Protein AF-A0A9W7ZMJ8-F1 (afdb_monomer)

Sequence (77 aa):
MSKATRTLGTFALAFAVWLAVLLNWVPFPFSATIKNDIWPVLPFEFLVGLGAYMLGSVGYGLLMFRDCPEAYHELLQ

Structure (mmCIF, N/CA/C/O backbone):
data_AF-A0A9W7ZMJ8-F1
#
_entry.id   AF-A0A9W7ZMJ8-F1
#
loop_
_atom_site.group_PDB
_atom_site.id
_atom_site.type_symbol
_atom_site.label_atom_id
_atom_si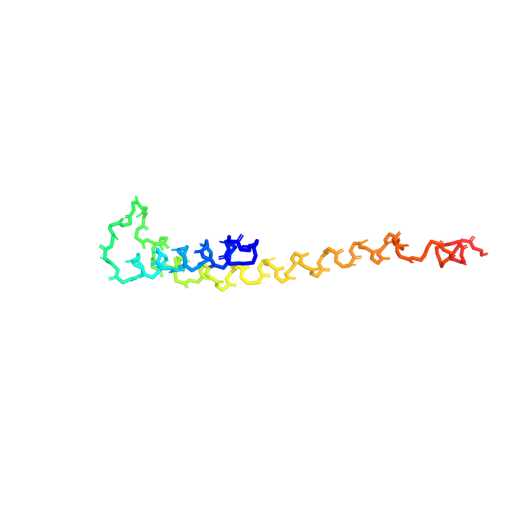te.label_alt_id
_atom_site.label_comp_id
_atom_site.label_asym_id
_atom_site.label_entity_id
_atom_site.label_seq_id
_atom_site.pdbx_PDB_ins_code
_atom_site.Cartn_x
_atom_site.Cartn_y
_atom_site.Cartn_z
_atom_site.occupancy
_atom_site.B_iso_or_equiv
_atom_site.auth_seq_id
_atom_site.auth_comp_id
_atom_site.auth_asym_id
_atom_site.auth_atom_id
_atom_site.pdbx_PDB_model_num
ATOM 1 N N . MET A 1 1 ? 17.414 15.872 8.454 1.00 60.69 1 MET A N 1
ATOM 2 C CA . MET A 1 1 ? 16.586 14.666 8.212 1.00 60.69 1 MET A CA 1
ATOM 3 C C . MET A 1 1 ? 16.827 14.196 6.785 1.00 60.69 1 MET A C 1
ATOM 5 O O . MET A 1 1 ? 16.682 15.008 5.879 1.00 60.69 1 MET A O 1
ATOM 9 N N . SER A 1 2 ? 17.245 12.945 6.570 1.00 90.12 2 SER A N 1
ATOM 10 C CA . SER A 1 2 ? 17.430 12.417 5.208 1.00 90.12 2 SER A CA 1
ATOM 11 C C . SER A 1 2 ? 16.073 12.241 4.509 1.00 90.12 2 SER A C 1
ATOM 13 O O . SER A 1 2 ? 15.050 12.063 5.178 1.00 90.12 2 SER A O 1
ATOM 15 N N . LYS A 1 3 ? 16.044 12.271 3.167 1.00 89.56 3 LYS A N 1
ATOM 16 C CA . LYS A 1 3 ? 14.812 12.001 2.401 1.00 89.56 3 LYS A CA 1
ATOM 17 C C . LYS A 1 3 ? 14.224 10.629 2.763 1.00 89.56 3 LYS A C 1
ATOM 19 O O . LYS A 1 3 ? 13.019 10.525 2.941 1.00 89.56 3 LYS A O 1
ATOM 24 N N . ALA A 1 4 ? 15.079 9.625 2.968 1.00 89.56 4 ALA A N 1
ATOM 25 C CA . ALA A 1 4 ? 14.675 8.278 3.364 1.00 89.56 4 ALA A CA 1
ATOM 26 C C . ALA A 1 4 ? 13.978 8.255 4.733 1.00 89.56 4 ALA A C 1
ATOM 28 O O . ALA A 1 4 ? 12.902 7.680 4.863 1.00 89.56 4 ALA A O 1
ATOM 29 N N . THR A 1 5 ? 14.539 8.941 5.735 1.00 90.69 5 THR A N 1
ATOM 30 C CA . THR A 1 5 ? 13.947 9.018 7.082 1.00 90.69 5 THR A CA 1
ATOM 31 C C . THR A 1 5 ? 12.582 9.700 7.057 1.00 90.69 5 THR A C 1
ATOM 33 O O . THR A 1 5 ? 11.665 9.258 7.742 1.00 90.69 5 THR A O 1
ATOM 36 N N . ARG A 1 6 ? 12.421 10.753 6.244 1.00 91.69 6 ARG A N 1
ATOM 37 C CA . ARG A 1 6 ? 11.130 11.433 6.080 1.00 91.69 6 ARG A CA 1
ATOM 38 C C . ARG A 1 6 ? 10.091 10.503 5.456 1.00 91.69 6 ARG A C 1
ATOM 40 O O . ARG A 1 6 ? 8.993 10.402 5.988 1.00 91.69 6 ARG A O 1
ATOM 47 N N . THR A 1 7 ? 10.442 9.816 4.371 1.00 92.19 7 THR A N 1
ATOM 48 C CA . THR A 1 7 ? 9.532 8.881 3.699 1.00 92.19 7 THR A CA 1
ATOM 49 C C . THR A 1 7 ? 9.132 7.739 4.629 1.00 92.19 7 THR A C 1
ATOM 51 O O . THR A 1 7 ? 7.946 7.459 4.776 1.00 92.19 7 THR A O 1
ATOM 54 N N . LEU A 1 8 ? 10.102 7.133 5.320 1.00 94.12 8 LEU A N 1
ATOM 55 C CA . LEU A 1 8 ? 9.841 6.074 6.291 1.00 94.12 8 LEU A CA 1
ATOM 56 C C . LEU A 1 8 ? 8.939 6.564 7.431 1.00 94.12 8 LEU A C 1
ATOM 58 O O . LEU A 1 8 ? 7.992 5.877 7.795 1.00 94.12 8 LEU A O 1
ATOM 62 N N . GLY A 1 9 ? 9.194 7.766 7.953 1.00 95.25 9 GLY A N 1
ATOM 63 C CA . GLY A 1 9 ? 8.364 8.382 8.986 1.00 95.25 9 GLY A CA 1
ATOM 64 C C . GLY A 1 9 ? 6.918 8.593 8.531 1.00 95.25 9 GLY A C 1
ATOM 65 O O . GLY A 1 9 ? 5.993 8.296 9.282 1.00 95.25 9 GLY A O 1
ATOM 66 N N . THR A 1 10 ? 6.703 9.037 7.289 1.00 94.06 10 THR A N 1
ATOM 67 C CA . THR A 1 10 ? 5.355 9.173 6.715 1.00 94.06 10 THR A CA 1
ATOM 68 C C . THR A 1 10 ? 4.647 7.823 6.589 1.00 94.06 10 THR A C 1
ATOM 70 O O . THR A 1 10 ? 3.487 7.717 6.983 1.00 94.06 10 THR A O 1
ATOM 73 N N . PHE A 1 11 ? 5.331 6.783 6.102 1.00 93.50 11 PHE A N 1
ATOM 74 C CA . PHE A 1 11 ? 4.751 5.437 6.025 1.00 93.50 11 PHE A CA 1
ATOM 75 C C . PHE A 1 11 ? 4.435 4.861 7.406 1.00 93.50 11 PHE A C 1
ATOM 77 O O . PHE A 1 11 ? 3.353 4.313 7.603 1.00 93.50 11 PHE A O 1
ATOM 84 N N . ALA A 1 12 ? 5.337 5.028 8.373 1.00 94.88 12 ALA A N 1
ATOM 85 C CA . ALA A 1 12 ? 5.125 4.580 9.744 1.00 94.88 12 ALA A CA 1
ATOM 86 C C . ALA A 1 12 ? 3.914 5.275 10.384 1.00 94.88 12 ALA A C 1
ATOM 88 O O . ALA A 1 12 ? 3.107 4.621 11.042 1.00 94.88 12 ALA A O 1
ATOM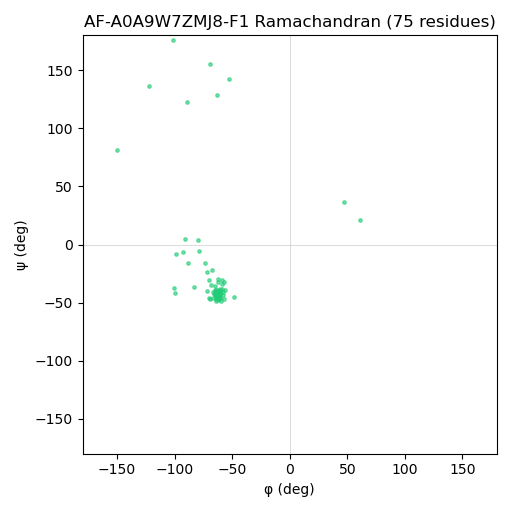 89 N N . LEU A 1 13 ? 3.743 6.580 10.143 1.00 95.50 13 LEU A N 1
ATOM 90 C CA . LEU A 1 13 ? 2.579 7.325 10.617 1.00 95.50 13 LEU A CA 1
ATOM 91 C C . LEU A 1 13 ? 1.281 6.815 9.976 1.00 95.50 13 LEU A C 1
ATOM 93 O O . LEU A 1 13 ? 0.308 6.568 10.686 1.00 95.50 13 LEU A O 1
ATOM 97 N N . ALA A 1 14 ? 1.265 6.619 8.656 1.00 93.81 14 ALA A N 1
ATOM 98 C CA . ALA A 1 14 ? 0.099 6.080 7.956 1.00 93.81 14 ALA A CA 1
ATOM 99 C C . ALA A 1 14 ? -0.270 4.674 8.463 1.00 93.81 14 ALA A C 1
ATOM 101 O O . ALA A 1 14 ? -1.444 4.386 8.699 1.00 93.81 14 ALA A O 1
ATOM 102 N N . PHE A 1 15 ? 0.732 3.825 8.703 1.00 93.62 15 PHE A N 1
ATOM 103 C CA . PHE A 1 15 ? 0.541 2.485 9.253 1.00 93.62 15 PHE A CA 1
ATOM 104 C C . PHE A 1 15 ? -0.010 2.514 10.687 1.00 93.62 15 PHE A C 1
ATOM 106 O O . PHE A 1 15 ? -0.924 1.758 11.015 1.00 93.62 15 PHE A O 1
ATOM 113 N N . ALA A 1 16 ? 0.481 3.429 11.527 1.00 94.50 16 ALA A N 1
ATOM 114 C CA . ALA A 1 16 ? -0.034 3.622 12.880 1.00 94.50 16 ALA A CA 1
ATOM 115 C C . ALA A 1 16 ? -1.505 4.076 12.881 1.00 94.50 16 ALA A C 1
ATOM 117 O O . ALA A 1 16 ? -2.302 3.571 13.671 1.00 94.50 16 ALA A O 1
ATOM 118 N N . VAL A 1 17 ? -1.888 4.981 11.973 1.00 92.44 17 VAL A N 1
ATOM 119 C CA . VAL A 1 17 ? -3.291 5.406 11.807 1.00 92.44 17 VAL A CA 1
ATOM 120 C C . VAL A 1 17 ? -4.166 4.237 11.355 1.00 92.44 17 VAL A C 1
ATOM 122 O O . VAL A 1 17 ? -5.248 4.033 11.906 1.00 92.44 17 VAL A O 1
ATOM 125 N N . TRP A 1 18 ? -3.692 3.440 10.395 1.00 91.50 18 TRP A N 1
ATOM 126 C CA . TRP A 1 18 ? -4.399 2.243 9.944 1.00 91.50 18 TRP A CA 1
ATOM 127 C C . TRP A 1 18 ? -4.664 1.258 11.092 1.00 91.50 18 TRP A C 1
ATOM 129 O O . TRP A 1 18 ? -5.810 0.835 11.279 1.00 91.50 18 TRP A O 1
ATOM 139 N N . LEU A 1 19 ? -3.644 0.978 11.912 1.00 92.75 19 LEU A N 1
ATOM 140 C CA . LEU A 1 19 ? -3.761 0.138 13.108 1.00 92.75 19 LEU A CA 1
ATOM 141 C C . LEU A 1 19 ? -4.731 0.718 14.143 1.00 92.75 19 LEU A C 1
ATOM 143 O O . LEU A 1 19 ? -5.554 -0.016 14.684 1.00 92.75 19 LEU A O 1
ATOM 147 N N . ALA A 1 20 ? -4.674 2.024 14.408 1.00 92.69 20 ALA A N 1
ATOM 148 C CA . ALA A 1 20 ? -5.558 2.668 15.379 1.00 92.69 20 ALA A CA 1
ATOM 149 C C . ALA A 1 20 ? -7.043 2.530 14.991 1.00 92.69 20 ALA A C 1
ATOM 151 O O . ALA A 1 20 ? -7.898 2.294 15.848 1.00 92.69 20 ALA A O 1
ATOM 152 N N . VAL A 1 21 ? -7.357 2.625 13.696 1.00 90.31 21 VAL A N 1
ATOM 153 C CA . VAL A 1 21 ? -8.718 2.404 13.183 1.00 90.31 21 VAL A CA 1
ATOM 154 C C . VAL A 1 21 ? -9.100 0.921 13.232 1.00 90.31 21 VAL A C 1
ATOM 156 O O . VAL A 1 21 ? -10.230 0.602 13.614 1.00 90.31 21 VAL A O 1
ATOM 159 N N . LEU A 1 22 ? -8.165 0.019 12.909 1.00 89.62 22 LEU A N 1
ATOM 160 C CA . LEU A 1 22 ? -8.372 -1.433 12.964 1.00 89.62 22 LEU A CA 1
ATOM 161 C C . LEU A 1 22 ? -8.699 -1.906 14.392 1.00 89.62 22 LEU A C 1
ATOM 163 O O . LEU A 1 22 ? -9.602 -2.715 14.588 1.00 89.62 22 LEU A O 1
ATOM 167 N N . LEU A 1 23 ? -8.019 -1.346 15.396 1.00 90.56 23 LEU A N 1
ATOM 168 C CA . LEU A 1 23 ? -8.233 -1.638 16.819 1.00 90.56 23 LEU A CA 1
ATOM 169 C C . LEU A 1 23 ? -9.438 -0.903 17.431 1.00 90.56 23 LEU A C 1
ATOM 171 O O . LEU A 1 23 ? -9.679 -1.026 18.629 1.00 90.56 23 LEU A O 1
ATOM 175 N N . ASN A 1 24 ? -10.212 -0.157 16.634 1.00 86.56 24 ASN A N 1
ATOM 176 C CA . ASN A 1 24 ? -11.345 0.659 17.089 1.00 86.56 24 ASN A CA 1
ATOM 177 C C . ASN A 1 24 ? -10.977 1.773 18.092 1.00 86.56 24 ASN A C 1
ATOM 179 O O . ASN A 1 24 ? -11.852 2.266 18.799 1.00 86.56 24 ASN A O 1
ATOM 183 N N . TRP A 1 25 ? -9.714 2.209 18.148 1.00 88.19 25 TRP A N 1
ATOM 184 C CA . TRP A 1 25 ? -9.292 3.311 19.029 1.00 88.19 25 TRP A CA 1
ATOM 185 C C . TRP A 1 25 ? -9.801 4.671 18.546 1.00 88.19 25 TRP A C 1
ATOM 187 O O . TRP A 1 25 ? -9.933 5.605 19.332 1.00 88.19 25 TRP A O 1
ATOM 197 N N . VAL A 1 26 ? -10.089 4.778 17.248 1.00 86.31 26 VAL A N 1
ATOM 198 C CA . VAL A 1 26 ? -10.607 5.986 16.602 1.00 86.31 26 VAL A CA 1
ATOM 199 C C . VAL A 1 26 ? -11.940 5.656 15.920 1.00 86.31 26 VAL A C 1
ATOM 201 O O . VAL A 1 26 ? -12.044 4.612 15.262 1.00 86.31 26 VAL A O 1
ATOM 204 N N . PRO A 1 27 ? -12.971 6.516 16.046 1.00 81.00 27 PRO A N 1
ATOM 205 C CA . PRO A 1 27 ? -14.225 6.338 15.327 1.00 81.00 27 PRO A CA 1
ATOM 206 C C . PRO A 1 27 ? -13.987 6.425 13.817 1.00 81.00 27 PRO A C 1
ATOM 208 O O . PRO A 1 27 ? -13.373 7.364 13.315 1.00 81.00 27 PRO A O 1
ATOM 211 N N . PHE A 1 28 ? -14.483 5.427 13.089 1.00 81.38 28 PHE A N 1
ATOM 212 C CA . PHE A 1 28 ? -14.406 5.401 11.634 1.00 81.38 28 PHE A CA 1
ATOM 213 C C . PHE A 1 28 ? -15.649 6.092 11.056 1.00 81.38 28 PHE A C 1
ATOM 215 O O . PHE A 1 28 ? -16.756 5.663 11.379 1.00 81.38 28 PHE A O 1
ATOM 222 N N . PRO A 1 29 ? -15.505 7.143 10.229 1.00 80.88 29 PRO A N 1
ATOM 223 C CA . PRO A 1 29 ? -16.640 7.955 9.782 1.00 80.88 29 PRO A CA 1
ATOM 224 C C . PRO A 1 29 ? -17.464 7.323 8.645 1.00 80.88 29 PRO A C 1
ATOM 226 O O . PRO A 1 29 ? -18.478 7.890 8.250 1.00 80.88 29 PRO A O 1
ATOM 229 N N . PHE A 1 30 ? -17.043 6.179 8.094 1.00 81.44 30 PHE A N 1
ATOM 230 C CA . PHE A 1 30 ? -17.721 5.513 6.975 1.00 81.44 30 PHE A CA 1
ATOM 231 C C . PHE A 1 30 ? -18.585 4.321 7.425 1.00 81.44 30 PHE A C 1
ATOM 233 O O . PHE A 1 30 ? -18.592 3.935 8.592 1.00 81.44 30 PHE A O 1
ATOM 240 N N . SER A 1 31 ? -19.295 3.714 6.465 1.00 85.31 31 SER A N 1
ATOM 241 C CA . SER A 1 31 ? -20.120 2.516 6.672 1.00 85.31 31 SER A CA 1
ATOM 242 C C . SER A 1 31 ? -19.344 1.368 7.334 1.00 85.31 31 SER A C 1
ATOM 244 O O . SER A 1 31 ? -18.181 1.111 7.004 1.00 85.31 31 SER A O 1
ATOM 246 N N . ALA A 1 32 ? -20.022 0.627 8.216 1.00 82.06 32 ALA A N 1
ATOM 247 C CA . ALA A 1 32 ? -19.476 -0.546 8.896 1.00 82.06 32 ALA A CA 1
ATOM 248 C C . ALA A 1 32 ? -18.977 -1.624 7.917 1.00 82.06 32 ALA A C 1
ATOM 250 O O . ALA A 1 32 ? -17.976 -2.278 8.195 1.00 82.06 32 ALA A O 1
ATOM 251 N N . THR A 1 33 ? -19.613 -1.758 6.747 1.00 84.50 33 THR A N 1
ATOM 252 C CA . THR A 1 33 ? -19.188 -2.692 5.690 1.00 84.50 33 THR A CA 1
ATOM 253 C C . THR A 1 33 ? -17.775 -2.378 5.198 1.00 84.50 33 THR A C 1
ATOM 255 O O . THR A 1 33 ? -16.924 -3.254 5.129 1.00 84.50 33 THR A O 1
ATOM 258 N N . ILE A 1 34 ? -17.477 -1.099 4.941 1.00 86.12 34 ILE A N 1
ATOM 259 C CA . ILE A 1 34 ? -16.149 -0.673 4.470 1.00 86.12 34 ILE A CA 1
ATOM 260 C C . ILE A 1 34 ? -15.098 -0.937 5.552 1.00 86.12 34 ILE A C 1
ATOM 262 O O . ILE A 1 34 ? -13.986 -1.372 5.260 1.00 86.12 34 ILE A O 1
ATOM 266 N N . LYS A 1 35 ? -15.453 -0.699 6.815 1.00 85.44 35 LYS A N 1
ATOM 267 C CA . LYS A 1 35 ? -14.546 -0.923 7.939 1.00 85.44 35 LYS A CA 1
ATOM 268 C C . LYS A 1 35 ? -14.193 -2.397 8.127 1.00 85.44 35 LYS A C 1
ATOM 270 O O . LYS A 1 35 ? -13.043 -2.702 8.411 1.00 85.44 35 LYS A O 1
ATOM 275 N N . ASN A 1 36 ? -15.171 -3.288 8.016 1.00 87.88 36 ASN A N 1
ATOM 276 C CA . ASN A 1 36 ? -14.967 -4.701 8.322 1.00 87.88 36 ASN A CA 1
ATOM 277 C C . ASN A 1 36 ? -14.350 -5.460 7.146 1.00 87.88 36 ASN A C 1
ATOM 279 O O . ASN A 1 36 ? -13.492 -6.309 7.370 1.00 87.88 36 ASN A O 1
ATOM 283 N N . ASP A 1 37 ? -14.727 -5.107 5.915 1.00 89.50 37 ASP A N 1
ATOM 284 C CA . ASP A 1 37 ? -14.352 -5.897 4.741 1.00 89.50 37 ASP A CA 1
ATOM 285 C C . ASP A 1 37 ? -13.167 -5.285 3.980 1.00 89.50 37 ASP A C 1
ATOM 287 O O . ASP A 1 37 ? -12.302 -6.009 3.496 1.00 89.50 37 ASP A O 1
ATOM 291 N N . ILE A 1 38 ? -13.089 -3.950 3.890 1.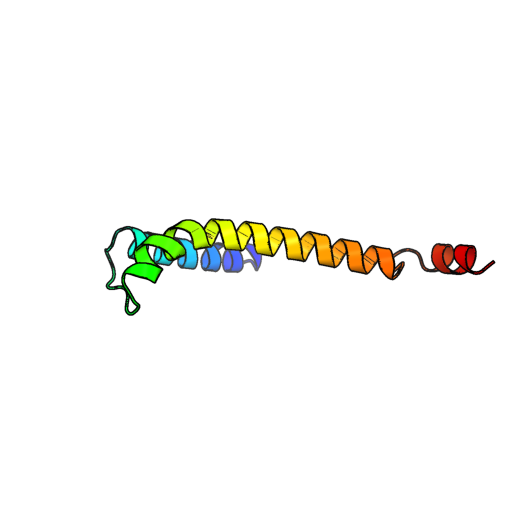00 89.69 38 ILE A N 1
ATOM 292 C CA . ILE A 1 38 ? -12.106 -3.252 3.037 1.00 89.69 38 ILE A CA 1
ATOM 293 C C . ILE A 1 38 ? -10.905 -2.752 3.847 1.00 89.69 38 ILE A C 1
ATOM 295 O O . ILE A 1 38 ? -9.757 -2.869 3.415 1.00 89.69 38 ILE A O 1
ATOM 299 N N . TRP A 1 39 ? -11.137 -2.194 5.037 1.00 91.00 39 TRP A N 1
ATOM 300 C CA . TRP A 1 39 ? -10.060 -1.626 5.854 1.00 91.00 39 TRP A CA 1
ATOM 301 C C . TRP A 1 39 ? -8.943 -2.620 6.218 1.00 91.00 39 TRP A C 1
ATOM 303 O O . TRP A 1 39 ? -7.776 -2.228 6.149 1.00 91.00 39 TRP A O 1
ATOM 313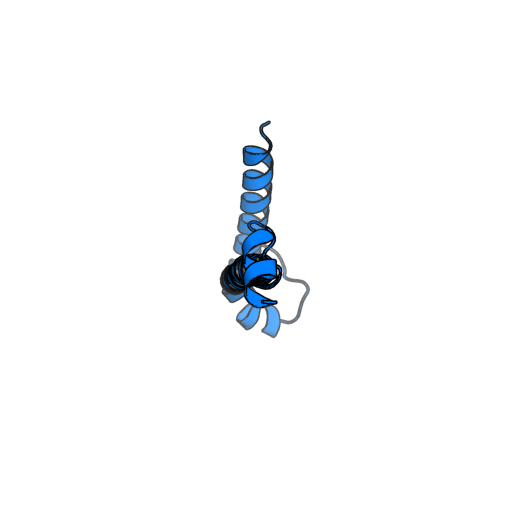 N N . PRO A 1 40 ? -9.226 -3.889 6.577 1.00 91.19 40 PRO A N 1
ATOM 314 C CA . PRO A 1 40 ? -8.175 -4.830 6.961 1.00 91.19 40 PRO A CA 1
ATOM 315 C C . PRO A 1 40 ? -7.296 -5.265 5.783 1.00 91.19 40 PRO A C 1
ATOM 317 O O . PRO A 1 40 ? -6.111 -5.528 5.976 1.00 91.19 40 PRO A O 1
ATOM 320 N N . VAL A 1 41 ? -7.853 -5.317 4.568 1.00 93.75 41 VAL A N 1
ATOM 321 C CA . VAL A 1 41 ? -7.147 -5.779 3.357 1.00 93.75 41 VAL A CA 1
ATOM 322 C C . VAL A 1 41 ? -6.395 -4.660 2.630 1.00 93.75 41 VAL A C 1
ATOM 324 O O . VAL A 1 41 ? -5.494 -4.933 1.841 1.00 93.75 41 VAL A O 1
ATOM 327 N N . LEU A 1 42 ? -6.697 -3.396 2.943 1.00 91.38 42 LEU A N 1
ATOM 328 C CA . LEU A 1 42 ? -6.118 -2.201 2.317 1.00 91.38 42 LEU A CA 1
ATOM 329 C C . LEU A 1 42 ? -4.578 -2.204 2.201 1.00 91.38 42 LEU A C 1
ATOM 331 O O . LEU A 1 42 ? -4.072 -1.865 1.131 1.00 91.38 42 LEU A O 1
ATOM 335 N N . PRO A 1 43 ? -3.800 -2.587 3.237 1.00 91.75 43 PRO A N 1
ATOM 336 C CA . PRO A 1 43 ? -2.341 -2.631 3.119 1.00 91.75 43 PRO A CA 1
ATOM 337 C C . PRO A 1 43 ? -1.853 -3.666 2.105 1.00 91.75 43 PRO A C 1
ATOM 339 O O . PRO A 1 43 ? -0.866 -3.430 1.411 1.00 91.75 43 PRO A O 1
ATOM 342 N N . PHE A 1 44 ? -2.541 -4.804 2.009 1.00 93.19 44 PHE A N 1
ATOM 343 C CA . PHE A 1 44 ? -2.207 -5.841 1.041 1.00 93.19 44 PHE A CA 1
ATOM 344 C C . PHE A 1 44 ? -2.542 -5.384 -0.380 1.00 93.19 44 PHE A C 1
ATOM 346 O O . PHE A 1 44 ? -1.687 -5.460 -1.259 1.00 93.19 44 PHE A O 1
ATOM 353 N N . GLU A 1 45 ? -3.724 -4.803 -0.583 1.00 92.94 45 GLU A N 1
ATOM 354 C CA . GLU A 1 45 ? -4.121 -4.218 -1.871 1.00 92.94 45 GLU A CA 1
ATOM 355 C C . GLU A 1 45 ? -3.153 -3.115 -2.324 1.00 92.94 45 GLU A C 1
ATOM 357 O O . GLU A 1 45 ? -2.786 -3.037 -3.496 1.00 92.94 45 GLU A O 1
ATOM 362 N N . PHE A 1 46 ? -2.655 -2.298 -1.390 1.00 93.75 46 PHE A N 1
ATOM 363 C CA . PHE A 1 46 ? -1.626 -1.304 -1.689 1.00 93.75 46 PHE A CA 1
ATOM 364 C C . PHE A 1 46 ? -0.320 -1.945 -2.182 1.00 93.75 46 PHE A C 1
ATOM 366 O O . PHE A 1 46 ? 0.269 -1.459 -3.148 1.00 93.75 46 PHE A O 1
ATOM 373 N N . LEU A 1 47 ? 0.131 -3.040 -1.561 1.00 94.25 47 LEU A N 1
ATOM 374 C CA . LEU A 1 47 ? 1.324 -3.771 -2.004 1.00 94.25 47 LEU A CA 1
ATOM 375 C C . LEU A 1 47 ? 1.131 -4.397 -3.388 1.00 94.25 47 LEU A C 1
ATOM 377 O O . LEU A 1 47 ? 2.027 -4.299 -4.228 1.00 94.25 47 LEU A O 1
ATOM 381 N N . VAL A 1 48 ? -0.033 -4.998 -3.640 1.00 96.38 48 VAL A N 1
ATOM 382 C CA . VAL A 1 48 ? -0.381 -5.573 -4.947 1.00 96.38 48 VAL A CA 1
ATOM 383 C C . VAL A 1 48 ? -0.405 -4.483 -6.019 1.00 96.38 48 VAL A C 1
ATOM 385 O O . VAL A 1 48 ? 0.243 -4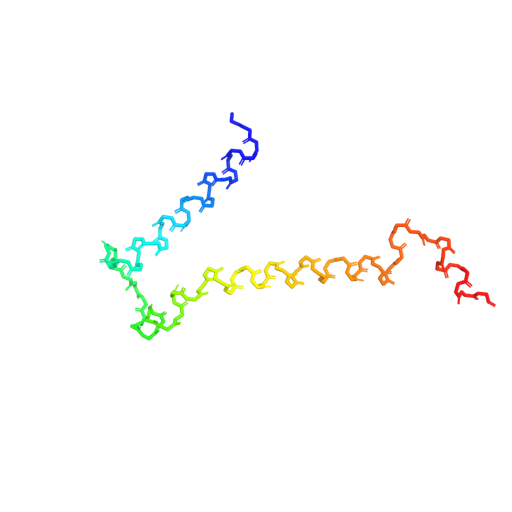.631 -7.057 1.00 96.38 48 VAL A O 1
ATOM 388 N N . GLY A 1 49 ? -1.071 -3.356 -5.755 1.00 96.06 49 GLY A N 1
ATOM 389 C CA . GLY A 1 49 ? -1.127 -2.215 -6.669 1.00 96.06 49 GLY A CA 1
ATOM 390 C C . GLY A 1 49 ? 0.248 -1.598 -6.938 1.00 96.06 49 GLY A C 1
ATOM 391 O O . GLY A 1 49 ? 0.580 -1.305 -8.087 1.00 96.06 49 GLY A O 1
ATOM 392 N N . LEU A 1 50 ? 1.087 -1.467 -5.906 1.00 95.69 50 LEU A N 1
ATOM 393 C CA . LEU A 1 50 ? 2.468 -1.008 -6.053 1.00 95.69 50 LEU A CA 1
ATOM 394 C C . LEU A 1 50 ? 3.286 -1.981 -6.914 1.00 95.69 50 LEU A C 1
ATOM 396 O O . LEU A 1 50 ? 4.018 -1.545 -7.801 1.00 95.69 50 LEU A O 1
ATOM 400 N N . GLY A 1 51 ? 3.137 -3.289 -6.694 1.00 95.50 51 GLY A N 1
ATOM 401 C CA . GLY A 1 51 ? 3.776 -4.332 -7.497 1.00 95.50 51 GLY A CA 1
ATOM 402 C C . GLY A 1 51 ? 3.371 -4.264 -8.968 1.00 95.50 51 GLY A C 1
ATOM 403 O O . GLY A 1 51 ? 4.235 -4.231 -9.845 1.00 95.50 51 GLY A O 1
ATOM 404 N N . ALA A 1 52 ? 2.069 -4.162 -9.235 1.00 96.69 52 ALA A N 1
ATOM 405 C CA . ALA A 1 52 ? 1.534 -4.014 -10.584 1.00 96.69 52 ALA A CA 1
ATOM 406 C C . ALA A 1 52 ? 2.049 -2.739 -11.268 1.00 96.69 52 ALA A C 1
ATOM 408 O O . ALA A 1 52 ? 2.444 -2.784 -12.432 1.00 96.69 52 ALA A O 1
ATOM 409 N N . TYR A 1 53 ? 2.115 -1.618 -10.544 1.00 96.06 53 TYR A N 1
ATOM 410 C CA . TYR A 1 53 ? 2.669 -0.368 -11.061 1.00 96.06 53 TYR A CA 1
ATOM 411 C C . TYR A 1 53 ? 4.159 -0.491 -11.407 1.00 96.06 53 TYR A C 1
ATOM 413 O O . TYR A 1 53 ? 4.575 -0.075 -12.489 1.00 96.06 53 TYR A O 1
ATOM 421 N N . MET A 1 54 ? 4.963 -1.092 -10.523 1.00 95.25 54 MET A N 1
ATOM 422 C CA . MET A 1 54 ? 6.390 -1.317 -10.778 1.00 95.25 54 MET A CA 1
ATOM 423 C C . MET A 1 54 ? 6.598 -2.205 -12.008 1.00 95.25 54 MET A C 1
ATOM 425 O O . MET A 1 54 ? 7.387 -1.856 -12.886 1.00 95.25 54 MET A O 1
ATOM 429 N N . LEU A 1 55 ? 5.852 -3.309 -12.108 1.00 95.31 55 LEU A N 1
ATOM 430 C CA . LEU A 1 55 ? 5.934 -4.217 -13.249 1.00 95.31 55 LEU A CA 1
ATOM 431 C C . LEU A 1 55 ? 5.491 -3.532 -14.548 1.00 95.31 55 LEU A C 1
ATOM 433 O O . LEU A 1 55 ? 6.180 -3.633 -15.560 1.00 95.31 55 LEU A O 1
ATOM 437 N N . GLY A 1 56 ? 4.382 -2.791 -14.512 1.00 94.88 56 GLY A N 1
ATOM 438 C CA . GLY A 1 56 ? 3.878 -2.036 -15.657 1.00 94.88 56 GLY A CA 1
ATOM 439 C C . GLY A 1 56 ? 4.860 -0.963 -16.128 1.00 94.88 56 GLY A C 1
ATOM 440 O O . GLY A 1 56 ? 5.090 -0.828 -17.327 1.00 94.88 56 GLY A O 1
ATOM 441 N N . SER A 1 57 ? 5.507 -0.251 -15.202 1.00 92.94 57 SER A N 1
ATOM 442 C CA . SER A 1 57 ? 6.529 0.747 -15.538 1.00 92.94 57 SER A CA 1
ATOM 443 C C . SER A 1 57 ? 7.750 0.124 -16.216 1.00 92.94 57 SER A C 1
ATOM 445 O O . SER A 1 57 ? 8.301 0.728 -17.137 1.00 92.94 57 SER A O 1
ATOM 447 N N . VAL A 1 58 ? 8.187 -1.055 -15.767 1.00 92.81 58 VAL A N 1
ATOM 448 C CA . VAL A 1 58 ? 9.303 -1.781 -16.391 1.00 92.81 58 VAL A CA 1
ATOM 449 C C . VAL A 1 58 ? 8.891 -2.307 -17.764 1.00 92.81 58 VAL A C 1
ATOM 451 O O . VAL A 1 58 ? 9.601 -2.082 -18.741 1.00 92.81 58 VAL A O 1
ATOM 454 N N . GLY A 1 59 ? 7.716 -2.936 -17.862 1.00 92.19 59 GLY A N 1
ATOM 455 C CA . GLY A 1 59 ? 7.175 -3.441 -19.123 1.00 92.19 59 GLY A CA 1
ATOM 456 C C . GLY A 1 59 ? 7.020 -2.341 -20.172 1.00 92.19 59 GLY A C 1
ATOM 457 O O . GLY A 1 59 ? 7.435 -2.516 -21.312 1.00 92.19 59 GLY A O 1
ATOM 458 N N . TYR A 1 60 ? 6.516 -1.171 -19.780 1.00 91.62 60 TYR A N 1
ATOM 459 C CA . TYR A 1 60 ? 6.427 -0.012 -20.667 1.00 91.62 60 TYR A CA 1
ATOM 460 C C . TYR A 1 60 ? 7.807 0.474 -21.140 1.00 91.62 60 TYR A C 1
ATOM 462 O O . TYR A 1 60 ? 7.983 0.786 -22.316 1.00 91.62 60 TYR A O 1
ATOM 470 N N . GLY A 1 61 ? 8.805 0.500 -20.251 1.00 89.38 61 GLY A N 1
ATOM 471 C CA . GLY A 1 61 ? 10.183 0.841 -20.617 1.00 89.38 61 GLY A CA 1
ATOM 472 C C . GLY A 1 61 ? 10.785 -0.119 -21.648 1.00 89.38 61 GLY A C 1
ATOM 473 O O . GLY A 1 61 ? 11.442 0.334 -22.587 1.00 89.38 61 GLY A O 1
ATOM 474 N N . LEU A 1 62 ? 10.506 -1.418 -21.504 1.00 88.69 62 LEU A N 1
ATOM 475 C CA . LEU A 1 62 ? 10.925 -2.457 -22.448 1.00 88.69 62 LEU A CA 1
ATOM 476 C C . LEU A 1 62 ? 10.232 -2.312 -23.807 1.00 88.69 62 LEU A C 1
ATOM 478 O O . LEU A 1 62 ? 10.906 -2.352 -24.830 1.00 88.69 62 LEU A O 1
ATOM 482 N N . LEU A 1 63 ? 8.913 -2.094 -23.824 1.00 87.00 63 LEU A N 1
ATOM 483 C CA . LEU A 1 63 ? 8.145 -1.920 -25.066 1.00 87.00 63 LEU A CA 1
ATOM 48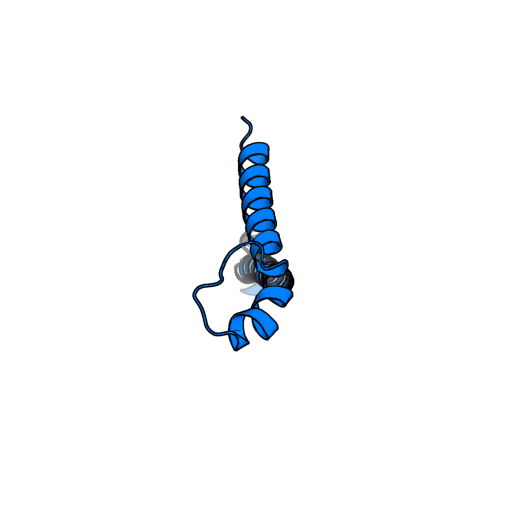4 C C . LEU A 1 63 ? 8.642 -0.738 -25.905 1.00 87.00 63 LEU A C 1
ATOM 486 O O . LEU A 1 63 ? 8.613 -0.792 -27.129 1.00 87.00 63 LEU A O 1
ATOM 490 N N . MET A 1 64 ? 9.103 0.322 -25.244 1.00 86.94 64 MET A N 1
ATOM 491 C CA . MET A 1 64 ? 9.614 1.522 -25.905 1.00 86.94 64 MET A CA 1
ATOM 492 C C . MET A 1 64 ? 11.123 1.471 -26.175 1.00 86.94 64 MET A C 1
ATOM 494 O O . MET A 1 64 ? 11.677 2.484 -26.598 1.00 86.94 64 MET A O 1
ATOM 498 N N . PHE A 1 65 ? 11.797 0.345 -25.895 1.00 84.38 65 PHE A N 1
ATOM 499 C CA . PHE A 1 65 ? 13.254 0.195 -26.021 1.00 84.38 65 PHE A CA 1
ATOM 500 C C . PHE A 1 65 ? 14.038 1.357 -25.386 1.00 84.38 65 PHE A C 1
ATOM 502 O O . PHE A 1 65 ? 15.065 1.792 -25.907 1.00 84.38 65 PHE A O 1
ATOM 509 N N . ARG A 1 66 ? 13.554 1.888 -24.250 1.00 78.81 66 ARG A N 1
ATOM 510 C CA . ARG A 1 66 ? 14.037 3.168 -23.695 1.00 78.81 66 ARG A CA 1
ATOM 511 C C . ARG A 1 66 ? 15.538 3.172 -23.396 1.00 78.81 66 ARG A C 1
ATOM 513 O O . ARG A 1 66 ? 16.176 4.215 -23.490 1.00 78.81 66 ARG A O 1
ATOM 520 N N . ASP A 1 67 ? 16.071 2.005 -23.050 1.00 82.62 67 ASP A N 1
ATOM 521 C CA . ASP A 1 67 ? 17.465 1.829 -22.649 1.00 82.62 67 ASP A CA 1
ATOM 522 C C . ASP A 1 67 ? 18.363 1.309 -23.799 1.00 82.62 67 ASP A C 1
ATOM 524 O O . ASP A 1 67 ? 19.581 1.284 -23.644 1.00 82.62 67 ASP A O 1
ATOM 528 N N . CYS A 1 68 ? 17.800 0.916 -24.955 1.00 81.69 68 CYS A N 1
ATOM 529 C CA . CYS A 1 68 ? 18.555 0.446 -26.128 1.00 81.69 68 CYS A CA 1
ATOM 530 C C . CYS A 1 68 ? 17.813 0.759 -27.448 1.00 81.69 68 CYS A C 1
ATOM 532 O O . CYS A 1 68 ? 17.148 -0.111 -28.014 1.00 81.69 68 CYS A O 1
ATOM 534 N N . PRO A 1 69 ? 17.918 1.996 -27.963 1.00 79.25 69 PRO A N 1
ATOM 535 C CA . PRO A 1 69 ? 17.251 2.395 -29.206 1.00 79.25 69 PRO A CA 1
ATOM 536 C C . PRO A 1 69 ? 17.809 1.689 -30.456 1.00 79.25 69 PRO A C 1
ATOM 538 O O . PRO A 1 69 ? 17.114 1.578 -31.459 1.00 79.25 69 PRO A O 1
ATOM 541 N N . GLU A 1 70 ? 19.038 1.175 -30.407 1.00 78.50 70 GLU A N 1
ATOM 542 C CA . GLU A 1 70 ? 19.667 0.429 -31.508 1.00 78.50 70 GLU A CA 1
ATOM 543 C C . GLU A 1 70 ? 18.923 -0.884 -31.804 1.00 78.50 70 GLU A C 1
ATOM 545 O O . GLU A 1 70 ? 18.631 -1.170 -32.963 1.00 78.50 70 GLU A O 1
ATOM 550 N N . ALA A 1 71 ? 18.496 -1.613 -30.765 1.00 79.69 71 ALA A N 1
ATOM 551 C CA . ALA A 1 71 ? 17.707 -2.839 -30.908 1.00 79.69 71 ALA A CA 1
ATOM 552 C C . ALA A 1 71 ? 16.341 -2.594 -31.573 1.00 79.69 71 ALA A C 1
ATOM 554 O O . ALA A 1 71 ? 15.821 -3.460 -32.270 1.00 79.69 71 ALA A O 1
ATOM 555 N N . TYR A 1 72 ? 15.760 -1.401 -31.404 1.00 80.38 72 TYR A N 1
ATOM 556 C CA . TYR A 1 72 ? 14.551 -1.024 -32.136 1.00 80.38 72 TYR A CA 1
ATOM 557 C C . TYR A 1 72 ? 14.820 -0.884 -33.641 1.00 80.38 72 TYR A C 1
ATOM 559 O O . TYR A 1 72 ? 14.012 -1.326 -34.455 1.00 80.38 72 TYR A O 1
ATOM 567 N N . HIS A 1 73 ? 15.958 -0.299 -34.023 1.00 81.25 73 HIS A N 1
ATOM 568 C CA . HIS A 1 73 ? 16.333 -0.156 -35.430 1.00 81.25 73 HIS A CA 1
ATOM 569 C C . HIS A 1 73 ? 16.651 -1.502 -36.091 1.00 81.25 73 HIS A C 1
ATOM 571 O O . HIS A 1 73 ? 16.295 -1.687 -37.252 1.00 81.25 73 HIS A O 1
ATOM 577 N N . GLU A 1 74 ? 17.234 -2.452 -35.355 1.00 82.06 74 GLU A N 1
ATOM 578 C CA . GLU A 1 74 ? 17.440 -3.826 -35.838 1.00 82.06 74 GLU A CA 1
ATOM 579 C C . GLU A 1 74 ? 16.122 -4.552 -36.145 1.00 82.06 74 GLU A C 1
ATOM 581 O O . GLU A 1 74 ? 16.066 -5.339 -37.083 1.00 82.06 74 GLU A O 1
ATOM 586 N N . LEU A 1 75 ? 15.042 -4.263 -35.409 1.00 79.38 75 LEU A N 1
ATOM 587 C CA . LEU A 1 75 ? 13.714 -4.839 -35.666 1.00 79.38 75 LEU A CA 1
ATOM 588 C C . LEU A 1 75 ? 13.017 -4.26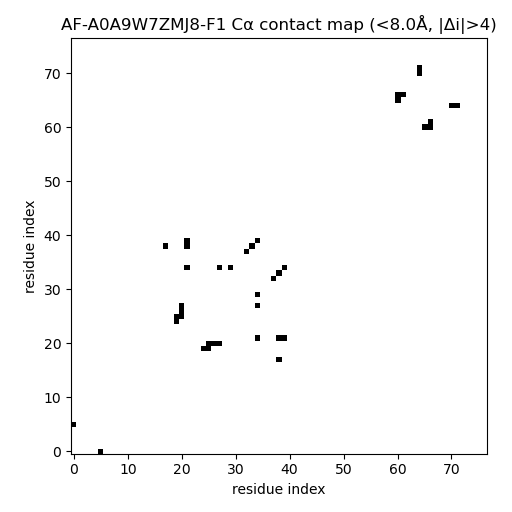2 -36.909 1.00 79.38 75 LEU A C 1
ATOM 590 O O . LEU A 1 75 ? 12.02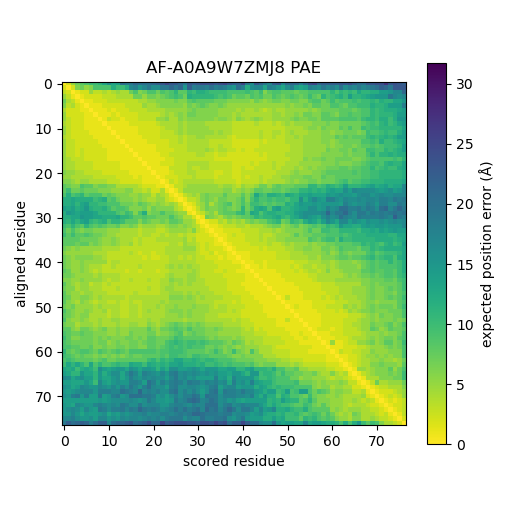5 -4.831 -37.363 1.00 79.38 75 LEU A O 1
ATOM 594 N N . LEU A 1 76 ? 13.483 -3.121 -37.426 1.00 84.12 76 LEU A N 1
ATOM 595 C CA . LEU A 1 76 ? 12.933 -2.473 -38.623 1.00 84.12 76 LEU A CA 1
ATOM 596 C C . LEU A 1 76 ? 13.643 -2.885 -39.924 1.00 84.12 76 LEU A C 1
ATOM 598 O O . LEU A 1 76 ? 13.203 -2.460 -40.995 1.00 84.12 76 LEU A O 1
ATOM 602 N N . GLN A 1 77 ? 14.734 -3.650 -39.834 1.00 67.06 77 GLN A N 1
ATOM 603 C CA . GLN A 1 77 ? 15.485 -4.174 -40.979 1.00 67.06 77 GLN A CA 1
ATOM 604 C C . GLN A 1 77 ? 14.907 -5.510 -41.462 1.00 67.06 77 GLN A C 1
ATOM 606 O O . GLN A 1 77 ? 14.888 -5.710 -42.698 1.00 67.06 77 GLN A O 1
#

Secondary structure (DSSP, 8-state):
--HHHHHHHHHHHHHHHHHHHHTTSS---S-HHIIIIITTTHHHHHHHHHHHHHHHHHHHHHHTTTT-HHHHHHTT-

Organism: NCBI:txid78921

InterPro domains:
  IPR013174 Dolichol-phosphate mannosyltransferase subunit 3 [PF08285] (1-77)
  IPR013174 Dolichol-phosphate mannosyltransferase subunit 3 [PTHR16433] (1-77)

Radius of gyration: 20.47 Å; Cα contacts (8 Å, |Δi|>4): 20; chains: 1; bounding box: 40×21×60 Å

pLDDT: mean 88.64, std 6.62, range [60.69, 96.69]

Solvent-accessible surface area (backbone atoms only — not comparable to full-atom values): 4591 Å² total; per-residue (Å²): 132,55,72,66,58,52,53,51,51,52,51,53,50,53,51,50,53,50,49,36,48,73,72,61,77,42,91,72,95,65,61,67,64,51,56,70,66,45,56,77,46,44,68,57,53,50,52,52,53,52,49,52,50,54,53,49,54,50,52,51,40,58,77,64,30,72,92,44,62,66,65,55,55,62,75,75,11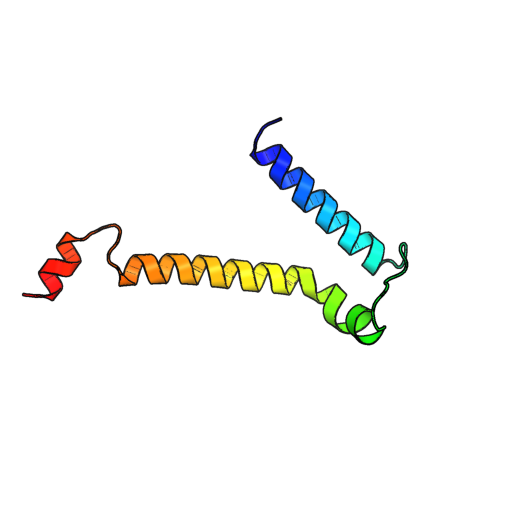1

Mean predicted aligned error: 7.16 Å

Foldseek 3Di:
DDPVVVVVVVVVVVVVVLVCLLVVVDDDPDDPCCSPPPSVCVVVVVVVVVVVVVVVVVVVCVVVVVVHVPVVVVVVD